Protein AF-A0A3D0ET11-F1 (afdb_monomer)

Radius of gyration: 12.95 Å; Cα contacts (8 Å, |Δi|>4): 53; chains: 1; bounding box: 39×24×35 Å

Foldseek 3Di:
DDPPPDPPDLCVVCVVLVHHDDPLLSLLVCLVVVPPDDADLVNSVVVSCVVPVVDDSCNSVVSVVVCVVSVVDDDDD

Mean predicted aligned error: 6.18 Å

pLDDT: mean 84.87, std 15.26, range [37.34, 95.75]

Solvent-accessible surface area (backbone atoms only — not comparable to full-atom values): 4843 Å² total; per-residue (Å²): 133,80,82,69,84,67,74,70,55,69,57,56,56,30,45,76,58,73,38,84,67,43,73,69,56,45,51,52,49,48,58,56,64,73,41,93,58,96,70,51,75,68,58,46,46,59,54,42,33,76,79,39,73,84,64,46,71,68,57,51,54,54,49,52,52,50,32,43,77,55,66,73,49,78,86,88,128

Sequence (77 aa):
MEPTTAMPDLIDQLRSRGITPTKQRITIADVLFQKKQHVSADQLLDIVRREDATVSRATVYNTLNLFLNKKLIKALI

Nearest PDB structures (foldseek):
  4ray-assembly1_B  TM=9.307E-01  e=2.558E-03  Magnetospirillum gryphiswaldense MSR-1 v2
  5fd5-assembly2_B  TM=9.258E-01  e=8.030E-03  Rhizobium leguminosarum bv. viciae
  2fe3-assembly1_B  TM=8.693E-01  e=6.311E-03  Bacillus subtilis
  4raz-assembly1_A  TM=9.283E-01  e=1.654E-02  Magnetospirillum gryphiswaldense MSR-1 v2
  4rb2-assembly1_D  TM=8.730E-01  e=1.557E-02  Magnetospirillum gryphiswaldense MSR-1 v2

Secondary structure (DSSP, 8-state):
---------HHHHHHHTT----HHHHHHHHHHHH--S---HHHHHHHHHHH-TT--HHHHHHHHHHHHHTTSS----

Structure (mmCIF, N/CA/C/O backbone):
data_AF-A0A3D0ET11-F1
#
_entry.id   AF-A0A3D0ET11-F1
#
loop_
_atom_site.group_PDB
_atom_site.id
_atom_site.type_symbol
_atom_site.label_atom_id
_atom_site.label_alt_id
_atom_site.label_comp_id
_atom_site.label_asym_id
_atom_site.label_entity_id
_atom_site.label_seq_id
_atom_site.pdbx_PDB_ins_code
_atom_site.Cartn_x
_atom_site.Cartn_y
_atom_site.Cartn_z
_atom_site.occupancy
_atom_site.B_iso_or_equiv
_atom_site.auth_seq_id
_atom_site.auth_comp_id
_atom_site.auth_asym_id
_atom_site.auth_atom_id
_atom_site.pdbx_PDB_model_num
ATOM 1 N N . MET A 1 1 ? -30.360 -7.649 -20.273 1.00 42.56 1 MET A N 1
ATOM 2 C CA . MET A 1 1 ? -28.953 -7.939 -19.933 1.00 42.56 1 MET A CA 1
ATOM 3 C C . MET A 1 1 ? -28.807 -7.605 -18.465 1.00 42.56 1 MET A C 1
ATOM 5 O O . MET A 1 1 ? -29.147 -6.491 -18.091 1.00 42.56 1 MET A O 1
ATOM 9 N N . GLU A 1 2 ? -28.510 -8.602 -17.641 1.00 37.34 2 GLU A N 1
ATOM 10 C CA . GLU A 1 2 ? -28.602 -8.490 -16.185 1.00 37.34 2 GLU A CA 1
ATOM 11 C C . GLU A 1 2 ? -27.616 -7.458 -15.625 1.00 37.34 2 GLU A C 1
ATOM 13 O O . GLU A 1 2 ? -26.509 -7.332 -16.158 1.00 37.34 2 GLU A O 1
ATOM 18 N N . PRO A 1 3 ? -27.976 -6.720 -14.560 1.00 47.06 3 PRO A N 1
ATOM 19 C CA . PRO A 1 3 ? -27.004 -5.936 -13.828 1.00 47.06 3 PRO A CA 1
ATOM 20 C C . PRO A 1 3 ? -26.114 -6.936 -13.090 1.00 47.06 3 PRO A C 1
ATOM 22 O O . PRO A 1 3 ? -26.459 -7.402 -12.008 1.00 47.06 3 PRO A O 1
ATOM 25 N N . THR A 1 4 ? -24.975 -7.301 -13.687 1.00 45.44 4 THR A N 1
ATOM 26 C CA . THR A 1 4 ? -23.869 -7.900 -12.937 1.00 45.44 4 THR A CA 1
ATOM 27 C C . THR A 1 4 ? -23.688 -7.026 -11.713 1.00 45.44 4 THR A C 1
ATOM 29 O O . THR A 1 4 ? -23.419 -5.835 -11.860 1.00 45.44 4 THR A O 1
ATOM 32 N N . THR A 1 5 ? -23.901 -7.590 -10.527 1.00 45.31 5 THR A N 1
ATOM 33 C CA . THR A 1 5 ? -23.562 -7.000 -9.235 1.00 45.31 5 THR A CA 1
ATOM 34 C C . THR A 1 5 ? -22.089 -6.616 -9.293 1.00 45.31 5 THR A C 1
ATOM 36 O O . THR A 1 5 ? -21.209 -7.425 -9.001 1.00 45.31 5 THR A O 1
ATOM 39 N N . ALA A 1 6 ? -21.813 -5.428 -9.824 1.00 42.50 6 ALA A N 1
ATOM 40 C CA . ALA A 1 6 ? -20.482 -5.028 -10.210 1.00 42.50 6 ALA A CA 1
ATOM 41 C C . ALA A 1 6 ? -19.723 -4.845 -8.908 1.00 42.50 6 ALA A C 1
ATOM 43 O O . ALA A 1 6 ? -20.059 -3.966 -8.111 1.00 42.50 6 ALA A O 1
ATOM 44 N N . MET A 1 7 ? -18.722 -5.696 -8.668 1.00 52.12 7 MET A N 1
ATOM 45 C CA . MET A 1 7 ? -17.657 -5.308 -7.757 1.00 52.12 7 MET A CA 1
ATOM 46 C C . MET A 1 7 ? -17.245 -3.900 -8.196 1.00 52.12 7 MET A C 1
ATOM 48 O O . MET A 1 7 ? -16.912 -3.739 -9.372 1.00 52.12 7 MET A O 1
ATOM 52 N N . PRO A 1 8 ? -17.358 -2.876 -7.332 1.00 59.00 8 PRO A N 1
ATOM 53 C CA . PRO A 1 8 ? -16.983 -1.533 -7.726 1.00 59.00 8 PRO A CA 1
ATOM 54 C C . PRO A 1 8 ? -15.557 -1.591 -8.260 1.00 59.00 8 PRO A C 1
ATOM 56 O O . PRO A 1 8 ? -14.718 -2.278 -7.662 1.00 59.00 8 PRO A O 1
ATOM 59 N N . ASP A 1 9 ? -15.326 -0.929 -9.395 1.00 84.94 9 ASP A N 1
ATOM 60 C CA . ASP A 1 9 ? -14.021 -0.880 -10.041 1.00 84.94 9 ASP A CA 1
ATOM 61 C C . ASP A 1 9 ? -12.954 -0.612 -8.968 1.00 84.94 9 ASP A C 1
ATOM 63 O O . ASP A 1 9 ? -13.126 0.246 -8.093 1.00 84.94 9 ASP A O 1
ATOM 67 N N . LEU A 1 10 ? -11.892 -1.420 -8.948 1.00 87.38 10 LEU A N 1
ATOM 68 C CA . LEU A 1 10 ? -10.889 -1.363 -7.886 1.00 87.38 10 LEU A CA 1
ATOM 69 C C . LEU A 1 10 ? -10.307 0.054 -7.750 1.00 87.38 10 LEU A C 1
ATOM 71 O O . LEU A 1 10 ? -10.023 0.509 -6.641 1.00 87.38 10 LEU A O 1
ATOM 75 N N . ILE A 1 11 ? -10.197 0.785 -8.861 1.00 90.69 11 ILE A N 1
ATOM 76 C CA . ILE A 1 11 ? -9.747 2.176 -8.902 1.00 90.69 11 ILE A CA 1
ATOM 77 C 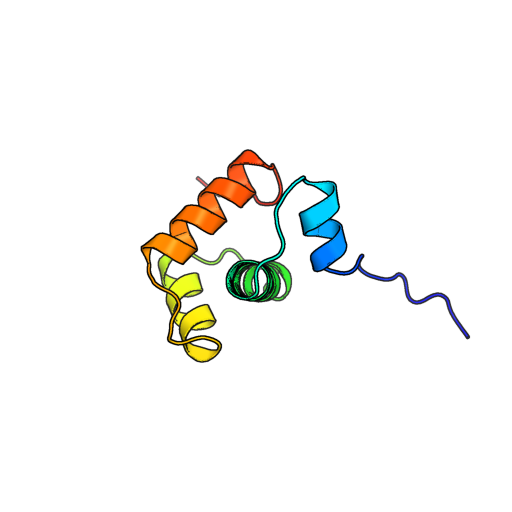C . ILE A 1 11 ? -10.737 3.068 -8.149 1.00 90.69 11 ILE A C 1
ATOM 79 O O . ILE A 1 11 ? -10.314 3.895 -7.339 1.00 90.69 11 ILE A O 1
ATOM 83 N N . ASP A 1 12 ? -12.039 2.877 -8.343 1.00 91.56 12 ASP A N 1
ATOM 84 C CA . ASP A 1 12 ? -13.085 3.636 -7.651 1.00 91.56 12 ASP A CA 1
ATOM 85 C C . ASP A 1 12 ? -13.163 3.294 -6.156 1.00 91.56 12 ASP A C 1
ATOM 87 O O . ASP A 1 12 ? -13.354 4.179 -5.315 1.00 91.56 12 ASP A O 1
ATOM 91 N N . GLN A 1 13 ? -12.907 2.041 -5.773 1.00 90.56 13 GLN A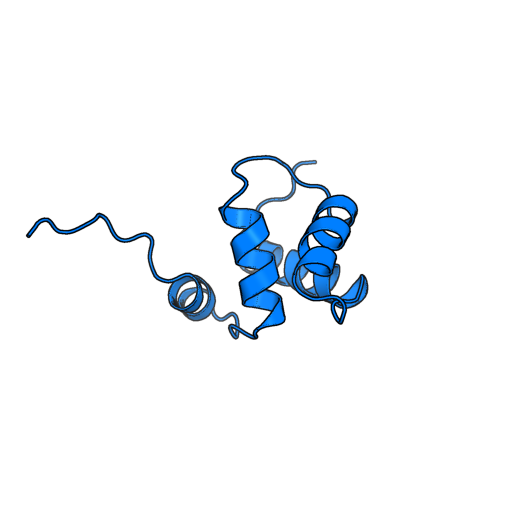 N 1
ATOM 92 C CA . GLN A 1 13 ? -12.778 1.665 -4.360 1.00 90.56 13 GLN A CA 1
ATOM 93 C C . GLN A 1 13 ? -11.579 2.330 -3.676 1.00 90.56 13 GLN A C 1
ATOM 95 O O . GLN A 1 13 ? -11.663 2.713 -2.506 1.00 90.56 13 GLN A O 1
ATOM 100 N N . LEU A 1 14 ? -10.457 2.465 -4.385 1.00 93.12 14 LEU A N 1
ATOM 101 C CA . LEU A 1 14 ? -9.286 3.174 -3.876 1.00 93.12 14 LEU A CA 1
ATOM 102 C C . LE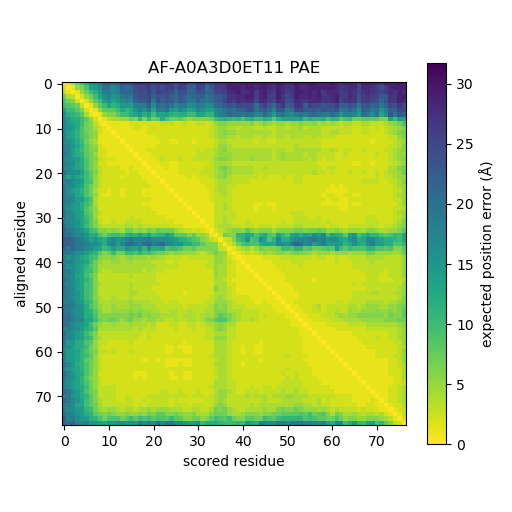U A 1 14 ? -9.566 4.681 -3.788 1.00 93.12 14 LEU A C 1
ATOM 104 O O . LEU A 1 14 ? -9.345 5.289 -2.736 1.00 93.12 14 LEU A O 1
ATOM 108 N N . ARG A 1 15 ? -10.128 5.278 -4.846 1.00 94.25 15 ARG A N 1
ATOM 109 C CA . ARG A 1 15 ? -10.474 6.707 -4.899 1.00 94.25 15 ARG A CA 1
ATOM 110 C C . ARG A 1 15 ? -11.482 7.108 -3.829 1.00 94.25 15 ARG A C 1
ATOM 112 O O . ARG A 1 15 ? -11.257 8.106 -3.150 1.00 94.25 15 ARG A O 1
ATOM 119 N N . SER A 1 16 ? -12.539 6.323 -3.622 1.00 92.88 16 SER A N 1
ATOM 120 C CA . SER A 1 16 ? -13.562 6.600 -2.599 1.00 92.88 16 SER A CA 1
ATOM 121 C C . SER A 1 16 ? -13.002 6.585 -1.171 1.00 92.88 16 SER A C 1
ATOM 123 O O . SER A 1 16 ? -13.531 7.257 -0.290 1.00 92.88 16 SER A O 1
ATOM 125 N N . ARG A 1 17 ? -11.876 5.894 -0.943 1.00 93.19 17 ARG A N 1
ATOM 126 C CA . ARG A 1 17 ? -11.120 5.911 0.322 1.00 93.19 17 ARG A CA 1
ATOM 127 C C . ARG A 1 17 ? -9.984 6.946 0.350 1.00 93.19 17 ARG A C 1
ATOM 129 O O . ARG A 1 17 ? -9.178 6.966 1.285 1.00 93.19 17 ARG A O 1
ATOM 136 N N . GLY A 1 18 ? -9.898 7.817 -0.656 1.00 94.00 18 GLY A N 1
ATOM 137 C CA . GLY A 1 18 ? -8.857 8.840 -0.776 1.00 94.00 18 GLY A CA 1
ATOM 138 C C . GLY A 1 18 ? -7.461 8.260 -1.017 1.00 94.00 18 GLY A C 1
ATOM 139 O O . GLY A 1 18 ? -6.472 8.821 -0.545 1.00 94.00 18 GLY A O 1
ATOM 140 N N . ILE A 1 19 ? -7.372 7.109 -1.687 1.00 95.50 19 ILE A N 1
ATOM 141 C CA . ILE A 1 19 ? -6.115 6.483 -2.102 1.00 95.50 19 ILE A CA 1
ATOM 142 C C . ILE A 1 19 ? -5.909 6.763 -3.588 1.00 95.50 19 ILE A C 1
ATOM 144 O O . ILE A 1 19 ? -6.733 6.388 -4.417 1.00 95.50 19 ILE A O 1
ATOM 148 N N . THR A 1 20 ? -4.777 7.372 -3.947 1.00 95.56 20 THR A N 1
ATOM 149 C CA . THR A 1 20 ? -4.398 7.536 -5.357 1.00 95.56 20 THR A CA 1
ATOM 150 C C . THR A 1 20 ? -4.099 6.162 -5.974 1.00 95.56 20 THR A C 1
ATOM 152 O O . THR A 1 20 ? -3.178 5.492 -5.484 1.00 95.56 20 THR A O 1
ATOM 155 N N . PRO A 1 21 ? -4.821 5.740 -7.028 1.00 94.56 21 PRO A N 1
ATOM 156 C CA . PRO A 1 21 ? -4.709 4.410 -7.624 1.00 94.56 21 PRO A CA 1
ATOM 157 C C . PRO A 1 21 ? -3.546 4.366 -8.626 1.00 94.56 21 PRO A C 1
ATOM 159 O O . PRO A 1 21 ? -3.731 4.412 -9.838 1.00 94.56 21 PRO A O 1
ATOM 162 N N . THR A 1 22 ? -2.313 4.342 -8.121 1.00 94.25 22 THR A N 1
ATOM 163 C CA . THR A 1 22 ? -1.129 4.133 -8.970 1.00 94.25 22 THR A CA 1
ATOM 164 C C . THR A 1 22 ? -1.084 2.689 -9.471 1.00 94.25 22 THR A C 1
ATOM 166 O O . THR A 1 22 ? -1.625 1.805 -8.810 1.00 94.25 22 THR A O 1
ATOM 169 N N . LYS A 1 23 ? -0.382 2.425 -10.584 1.00 91.88 23 LYS A N 1
ATOM 170 C CA . LYS A 1 23 ? -0.234 1.067 -11.144 1.00 91.88 23 LYS A CA 1
ATOM 171 C C . LYS A 1 23 ? 0.152 0.036 -10.073 1.00 91.88 23 LYS A C 1
ATOM 173 O O . LYS A 1 23 ? -0.561 -0.937 -9.887 1.00 91.88 23 LYS A O 1
ATOM 178 N N . GLN A 1 24 ? 1.194 0.320 -9.289 1.00 93.75 24 GLN A N 1
ATOM 179 C CA . GLN A 1 24 ? 1.654 -0.571 -8.217 1.00 93.75 24 GLN A CA 1
ATOM 180 C C . GLN A 1 24 ? 0.592 -0.799 -7.127 1.00 93.75 24 GLN A C 1
ATOM 182 O O . GLN A 1 24 ? 0.433 -1.919 -6.655 1.00 93.75 24 GLN A O 1
ATOM 187 N N . ARG A 1 25 ? -0.161 0.237 -6.724 1.00 94.50 25 ARG A N 1
ATOM 188 C CA . ARG A 1 25 ? -1.223 0.098 -5.710 1.00 94.50 25 ARG A CA 1
ATOM 189 C C . ARG A 1 25 ? -2.414 -0.693 -6.229 1.00 94.50 25 ARG A C 1
ATOM 191 O O . ARG A 1 25 ? -2.997 -1.441 -5.454 1.00 94.50 25 ARG A O 1
ATOM 198 N N . ILE A 1 26 ? -2.754 -0.525 -7.506 1.00 93.31 26 ILE A N 1
ATOM 199 C CA . ILE A 1 26 ? -3.788 -1.318 -8.171 1.00 93.31 26 ILE A CA 1
ATOM 200 C C . ILE A 1 26 ? -3.351 -2.783 -8.191 1.00 93.31 26 ILE A C 1
ATOM 202 O O . ILE A 1 26 ? -4.0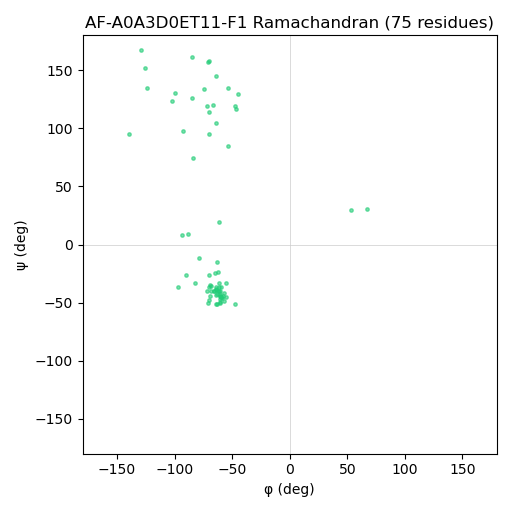93 -3.608 -7.685 1.00 93.31 26 ILE A O 1
ATOM 206 N N . THR A 1 27 ? -2.134 -3.097 -8.650 1.00 92.06 27 THR A N 1
ATOM 207 C CA . THR A 1 27 ? -1.601 -4.473 -8.661 1.00 92.06 27 THR A CA 1
ATOM 208 C C . THR A 1 27 ? -1.598 -5.100 -7.265 1.00 92.06 27 THR A C 1
ATOM 210 O O . THR A 1 27 ? -2.107 -6.197 -7.069 1.00 92.06 27 THR A O 1
ATOM 213 N N . ILE A 1 28 ? -1.086 -4.386 -6.255 1.00 92.25 28 ILE A N 1
ATOM 214 C CA . ILE A 1 28 ? -1.072 -4.876 -4.868 1.00 92.25 28 ILE A CA 1
ATOM 215 C C . ILE A 1 28 ? -2.497 -5.135 -4.356 1.00 92.25 28 ILE A C 1
ATOM 217 O O . ILE A 1 28 ? -2.743 -6.150 -3.705 1.00 92.25 28 ILE A O 1
ATOM 221 N N . ALA A 1 29 ? -3.431 -4.220 -4.623 1.00 91.62 29 ALA A N 1
ATOM 222 C CA . ALA A 1 29 ? -4.817 -4.361 -4.196 1.00 91.62 29 ALA A CA 1
ATOM 223 C C . ALA A 1 29 ? -5.531 -5.504 -4.931 1.00 91.62 29 ALA A C 1
ATOM 225 O O . ALA A 1 29 ? -6.258 -6.261 -4.299 1.00 91.62 29 ALA A O 1
ATOM 226 N N . ASP A 1 30 ? -5.283 -5.668 -6.226 1.00 90.06 30 ASP A N 1
ATOM 227 C CA . ASP A 1 30 ? -5.855 -6.734 -7.042 1.00 90.06 30 ASP A C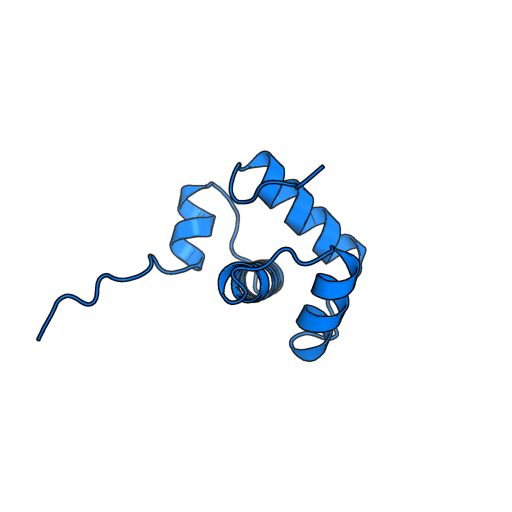A 1
ATOM 228 C C . ASP A 1 30 ? -5.435 -8.109 -6.504 1.00 90.06 30 ASP A C 1
ATOM 230 O O . ASP A 1 30 ? -6.287 -8.923 -6.150 1.00 90.06 30 ASP A O 1
ATOM 234 N N . VAL A 1 31 ? -4.134 -8.313 -6.264 1.00 88.69 31 VAL A N 1
ATOM 235 C CA . VAL A 1 31 ? -3.613 -9.545 -5.647 1.00 88.69 31 VAL A CA 1
ATOM 236 C C . VAL A 1 31 ? -4.231 -9.801 -4.264 1.00 88.69 31 VAL A C 1
ATOM 238 O O . VAL A 1 31 ? -4.620 -10.932 -3.958 1.00 88.69 31 VAL A O 1
ATOM 241 N N . LEU A 1 32 ? -4.338 -8.764 -3.426 1.00 87.12 32 LEU A N 1
ATOM 242 C CA . LEU A 1 32 ? -4.927 -8.863 -2.085 1.00 87.12 32 LEU A CA 1
ATOM 243 C C . LEU A 1 32 ? -6.415 -9.227 -2.109 1.00 87.12 32 LEU A C 1
ATOM 245 O O . LEU A 1 32 ? -6.863 -9.977 -1.246 1.00 87.12 32 LEU A O 1
ATOM 249 N N . PHE A 1 33 ? -7.191 -8.691 -3.054 1.00 85.06 33 PHE A N 1
ATOM 250 C CA . PHE A 1 33 ? -8.642 -8.891 -3.095 1.00 85.06 33 PHE A CA 1
ATOM 251 C C . PHE A 1 33 ? -9.074 -10.109 -3.907 1.00 85.06 33 PHE A C 1
ATOM 253 O O . PHE A 1 33 ? -10.110 -10.700 -3.596 1.00 85.06 33 PHE A O 1
ATOM 260 N N . GLN A 1 34 ? -8.282 -10.541 -4.889 1.00 82.00 34 GLN A N 1
ATOM 261 C CA . GLN A 1 34 ? -8.520 -11.798 -5.598 1.00 82.00 34 GLN A CA 1
ATOM 262 C C . GLN A 1 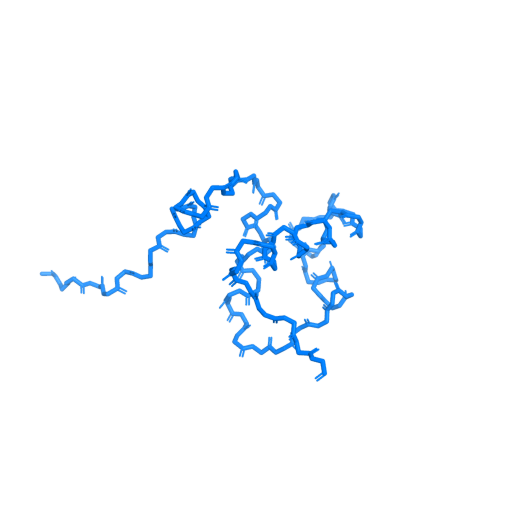34 ? -8.286 -13.011 -4.691 1.00 82.00 34 GLN A C 1
ATOM 264 O O . GLN A 1 34 ? -9.011 -14.008 -4.764 1.00 82.00 34 GLN A O 1
ATOM 269 N N . LYS A 1 35 ? -7.302 -12.936 -3.788 1.00 68.25 35 LYS A N 1
ATOM 270 C CA . LYS A 1 35 ? -7.050 -13.986 -2.801 1.00 68.25 35 LYS A CA 1
ATOM 271 C C . LYS A 1 35 ? -7.802 -13.670 -1.511 1.00 68.25 35 LYS A C 1
ATOM 273 O O . LYS A 1 35 ? -7.295 -12.965 -0.654 1.00 68.25 35 LYS A O 1
ATOM 278 N N . LYS A 1 36 ? -8.984 -14.272 -1.318 1.00 59.78 36 LYS A N 1
ATOM 279 C CA . LYS A 1 36 ? -9.784 -14.217 -0.065 1.00 59.78 36 LYS A CA 1
ATOM 280 C C . LYS A 1 36 ? -9.087 -14.803 1.189 1.00 59.78 36 LYS A C 1
ATOM 282 O O . LYS A 1 36 ? -9.757 -15.182 2.143 1.00 59.78 36 LYS A O 1
ATOM 287 N N . GLN A 1 37 ? -7.766 -14.936 1.191 1.00 61.19 37 GLN A N 1
ATOM 288 C CA . GLN A 1 37 ? -6.982 -15.634 2.205 1.00 61.19 37 GLN A CA 1
ATOM 289 C C . GLN A 1 37 ? -5.889 -14.725 2.768 1.00 61.19 37 GLN A C 1
ATOM 291 O O . GLN A 1 37 ? -5.412 -13.817 2.095 1.00 61.19 37 GLN A O 1
ATOM 296 N N . HIS A 1 38 ? -5.511 -14.969 4.021 1.00 71.50 38 HIS A N 1
ATOM 297 C CA . HIS A 1 38 ? -4.493 -14.214 4.744 1.00 71.50 38 HIS A CA 1
ATOM 298 C C . HIS A 1 38 ? -3.125 -14.389 4.079 1.00 71.50 38 HIS A C 1
ATOM 300 O O . HIS A 1 38 ? -2.507 -15.442 4.197 1.00 71.50 38 HIS A O 1
ATOM 306 N N . VAL A 1 39 ? -2.667 -13.363 3.365 1.00 82.00 39 VAL A N 1
ATOM 307 C CA . VAL A 1 39 ? -1.340 -13.334 2.740 1.00 82.00 39 VAL A CA 1
ATO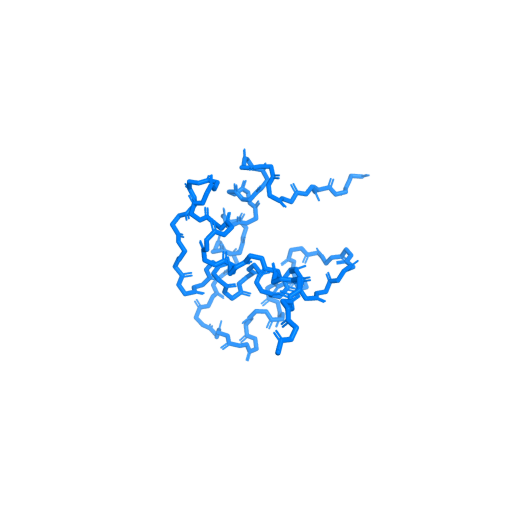M 308 C C . VAL A 1 39 ? -0.404 -12.520 3.629 1.00 82.00 39 VAL A C 1
ATOM 310 O O . VAL A 1 39 ? -0.745 -11.405 4.030 1.00 82.00 39 VAL A O 1
ATOM 313 N N . SER A 1 40 ? 0.775 -13.060 3.948 1.00 88.50 40 SER A N 1
ATOM 314 C CA . SER A 1 40 ? 1.805 -12.282 4.647 1.00 88.50 40 SER A CA 1
ATOM 315 C C . SER A 1 40 ? 2.391 -11.201 3.730 1.00 88.50 40 SER A C 1
ATOM 317 O O . SER A 1 40 ? 2.341 -11.312 2.506 1.00 88.50 40 SER A O 1
ATOM 319 N N . ALA A 1 41 ? 2.987 -10.148 4.295 1.00 88.69 41 ALA A N 1
ATOM 320 C CA . ALA A 1 41 ? 3.586 -9.080 3.488 1.00 88.69 41 ALA A CA 1
ATOM 321 C C . ALA A 1 41 ? 4.699 -9.591 2.549 1.00 88.69 41 ALA A C 1
ATOM 323 O O . ALA A 1 41 ? 4.801 -9.127 1.414 1.00 88.69 41 ALA A O 1
ATOM 324 N N . ASP A 1 42 ? 5.495 -10.569 2.993 1.00 90.06 42 ASP A N 1
ATOM 325 C CA . ASP A 1 42 ? 6.548 -11.174 2.171 1.00 90.06 42 ASP A CA 1
ATOM 326 C C . ASP A 1 42 ? 5.966 -12.075 1.066 1.00 90.06 42 ASP A C 1
ATOM 328 O O . ASP A 1 42 ? 6.387 -11.976 -0.084 1.00 90.06 42 ASP A O 1
ATOM 332 N N . GLN A 1 43 ? 4.920 -12.862 1.353 1.00 90.31 43 GLN A N 1
ATOM 333 C CA . GLN A 1 43 ? 4.214 -13.625 0.313 1.00 90.31 43 GLN A CA 1
ATOM 334 C C . GLN A 1 43 ? 3.566 -12.704 -0.725 1.00 90.31 43 GLN A C 1
ATOM 336 O O . GLN A 1 43 ? 3.594 -12.990 -1.921 1.00 90.31 43 GLN A O 1
ATOM 341 N N . LEU A 1 44 ? 2.988 -11.588 -0.280 1.00 91.25 44 LEU A N 1
ATOM 342 C CA . LEU A 1 44 ? 2.401 -10.595 -1.169 1.00 91.25 44 LEU A CA 1
ATOM 343 C C . LEU A 1 44 ? 3.466 -9.977 -2.074 1.00 91.25 44 LEU A C 1
ATOM 345 O O . LEU A 1 44 ? 3.228 -9.829 -3.268 1.00 91.25 44 LEU A O 1
ATOM 349 N N . LEU A 1 45 ? 4.641 -9.654 -1.528 1.00 93.06 45 LEU A N 1
ATOM 350 C CA . LEU A 1 45 ? 5.769 -9.160 -2.311 1.00 93.06 45 LEU A CA 1
ATOM 351 C C . LEU A 1 45 ? 6.184 -10.161 -3.393 1.00 93.06 45 LEU A C 1
ATOM 353 O O . LEU A 1 45 ? 6.366 -9.757 -4.539 1.00 93.06 45 LEU A O 1
ATOM 357 N N . ASP A 1 46 ? 6.296 -11.444 -3.053 1.00 92.94 46 ASP A N 1
ATOM 358 C CA . ASP A 1 46 ? 6.673 -12.483 -4.013 1.00 92.94 46 ASP A CA 1
ATOM 359 C C . ASP A 1 46 ? 5.636 -12.662 -5.123 1.00 92.94 46 ASP A C 1
ATOM 361 O O . ASP A 1 46 ? 6.005 -12.903 -6.271 1.00 92.94 46 ASP A O 1
ATOM 365 N N . ILE A 1 47 ? 4.344 -12.533 -4.808 1.00 91.44 47 ILE A N 1
ATOM 366 C CA . ILE A 1 47 ? 3.276 -12.614 -5.811 1.00 91.44 47 ILE A CA 1
ATOM 367 C C . ILE A 1 47 ? 3.291 -11.368 -6.697 1.00 91.44 47 ILE A C 1
ATOM 369 O O . ILE A 1 47 ? 3.350 -11.490 -7.916 1.00 91.44 47 ILE A O 1
ATOM 373 N N . VAL A 1 48 ? 3.306 -10.175 -6.099 1.00 91.88 48 VAL A N 1
ATOM 374 C CA . VAL A 1 48 ? 3.281 -8.905 -6.837 1.00 91.88 48 VAL A CA 1
ATOM 375 C C . VAL A 1 48 ? 4.509 -8.766 -7.732 1.00 91.88 48 VAL A C 1
ATOM 377 O O . VAL A 1 48 ? 4.382 -8.300 -8.855 1.00 91.88 48 VAL A O 1
ATOM 380 N N . ARG A 1 49 ? 5.688 -9.229 -7.301 1.00 93.38 49 ARG A N 1
ATOM 381 C CA . ARG A 1 49 ? 6.907 -9.202 -8.127 1.00 93.38 49 ARG A CA 1
ATOM 382 C C . ARG A 1 49 ? 6.844 -10.079 -9.370 1.00 93.38 49 ARG A C 1
ATOM 384 O O . ARG A 1 49 ? 7.568 -9.801 -10.323 1.00 93.38 49 ARG A O 1
ATOM 391 N N . ARG A 1 50 ? 6.010 -11.123 -9.374 1.00 90.75 50 ARG A N 1
ATOM 392 C CA . ARG A 1 50 ? 5.780 -11.938 -10.579 1.00 90.75 50 ARG A CA 1
ATOM 393 C C . ARG A 1 50 ? 5.003 -11.163 -11.642 1.00 90.75 50 ARG A C 1
ATOM 395 O O . ARG A 1 50 ? 5.162 -11.461 -12.818 1.00 90.75 50 ARG A O 1
ATOM 402 N N . GLU A 1 51 ? 4.209 -10.174 -11.236 1.00 87.75 51 GLU A N 1
ATOM 403 C CA . GLU A 1 51 ? 3.437 -9.310 -12.138 1.00 87.75 51 GLU A CA 1
ATOM 404 C C . GLU A 1 51 ? 4.149 -7.980 -12.437 1.00 87.75 51 GLU A C 1
ATOM 406 O O . GLU A 1 51 ? 4.109 -7.486 -13.562 1.00 87.75 51 GLU A O 1
ATOM 411 N N . ASP A 1 52 ? 4.837 -7.411 -11.445 1.00 87.62 52 ASP A N 1
ATOM 412 C CA . ASP A 1 52 ? 5.621 -6.182 -11.546 1.00 87.62 52 ASP A CA 1
ATOM 413 C C . ASP A 1 52 ? 6.942 -6.303 -10.764 1.00 87.62 52 ASP A C 1
ATOM 415 O O . ASP A 1 52 ? 7.032 -6.025 -9.563 1.00 87.62 52 ASP A O 1
ATOM 419 N N . ALA A 1 53 ? 8.005 -6.677 -11.479 1.00 89.81 53 ALA A N 1
ATOM 420 C CA . ALA A 1 53 ? 9.347 -6.852 -10.923 1.00 89.81 53 ALA A CA 1
ATOM 421 C C . ALA A 1 53 ? 9.966 -5.558 -10.353 1.00 89.81 53 ALA A C 1
ATOM 423 O O . ALA A 1 53 ? 10.944 -5.624 -9.609 1.00 89.81 53 ALA A O 1
ATOM 424 N N . THR A 1 54 ? 9.411 -4.379 -10.666 1.00 90.94 54 THR A N 1
ATOM 425 C CA . THR A 1 54 ? 9.908 -3.091 -10.145 1.00 90.94 54 THR A CA 1
ATOM 426 C C . THR A 1 54 ? 9.449 -2.815 -8.713 1.00 90.94 54 THR A C 1
ATOM 428 O O . THR A 1 54 ? 9.950 -1.899 -8.054 1.00 90.94 54 THR A O 1
ATOM 431 N N . VAL A 1 55 ? 8.499 -3.603 -8.201 1.00 92.19 55 VAL A N 1
ATOM 432 C CA . VAL A 1 55 ? 7.953 -3.414 -6.861 1.00 92.19 55 VAL A CA 1
ATOM 433 C C . VAL A 1 55 ? 8.982 -3.814 -5.799 1.00 92.19 55 VAL A C 1
ATOM 435 O O . VAL A 1 55 ? 9.434 -4.959 -5.677 1.00 92.19 55 VAL A O 1
ATOM 438 N N . SER A 1 56 ? 9.340 -2.828 -4.979 1.00 94.12 56 SER A N 1
ATOM 439 C CA . SER A 1 56 ? 10.224 -3.009 -3.832 1.00 94.12 56 SER A CA 1
ATOM 440 C C . SER A 1 56 ? 9.457 -3.474 -2.591 1.00 94.12 56 SER A C 1
ATOM 442 O O . SER A 1 56 ? 8.250 -3.253 -2.461 1.00 94.12 56 SER A O 1
ATOM 444 N N . ARG A 1 57 ? 10.183 -4.034 -1.613 1.00 94.31 57 ARG A N 1
ATOM 445 C CA . ARG A 1 57 ? 9.627 -4.331 -0.284 1.00 94.31 57 ARG A CA 1
ATOM 446 C C . ARG A 1 57 ? 9.031 -3.071 0.351 1.00 94.31 57 ARG A C 1
ATOM 448 O O . ARG A 1 57 ? 7.894 -3.097 0.800 1.00 94.31 57 ARG A O 1
ATOM 455 N N . ALA A 1 58 ? 9.738 -1.941 0.297 1.00 95.75 58 ALA A N 1
ATOM 456 C CA . ALA A 1 58 ? 9.237 -0.674 0.834 1.00 95.75 58 ALA A CA 1
ATOM 457 C C . ALA A 1 58 ? 7.896 -0.262 0.199 1.00 95.75 58 ALA A C 1
ATOM 459 O O . ALA A 1 58 ? 6.979 0.137 0.910 1.00 95.75 58 ALA A O 1
ATOM 460 N N . THR A 1 59 ? 7.739 -0.429 -1.117 1.00 95.31 59 THR A N 1
ATOM 461 C CA . THR A 1 59 ? 6.486 -0.137 -1.832 1.00 95.31 59 THR A CA 1
ATOM 462 C C . THR A 1 59 ? 5.318 -0.969 -1.303 1.00 95.31 59 THR A C 1
ATOM 464 O O . THR A 1 59 ? 4.239 -0.420 -1.058 1.00 95.31 59 THR A O 1
ATOM 467 N N . VAL A 1 60 ? 5.524 -2.274 -1.096 1.00 94.44 60 VAL A N 1
ATOM 468 C CA . VAL A 1 60 ? 4.485 -3.176 -0.573 1.00 94.44 60 VAL A CA 1
ATOM 469 C C . VAL A 1 60 ? 4.083 -2.773 0.838 1.00 94.44 60 VAL A C 1
ATOM 471 O O . VAL A 1 60 ? 2.905 -2.543 1.093 1.00 94.44 60 VAL A O 1
ATOM 474 N N . TYR A 1 61 ? 5.049 -2.599 1.738 1.00 94.38 61 TYR A N 1
ATOM 475 C CA . TYR A 1 61 ? 4.766 -2.263 3.134 1.00 94.38 61 TYR A CA 1
ATOM 476 C C . TYR A 1 61 ? 4.130 -0.875 3.272 1.00 94.38 61 TYR A C 1
ATOM 478 O O . TYR A 1 61 ? 3.161 -0.717 4.012 1.00 94.38 61 TYR A O 1
ATOM 486 N N . ASN A 1 62 ? 4.592 0.117 2.505 1.00 95.69 62 ASN A N 1
ATOM 487 C CA . ASN A 1 62 ? 3.975 1.445 2.471 1.00 95.69 62 ASN A CA 1
ATOM 488 C C . ASN A 1 62 ? 2.521 1.378 1.993 1.00 95.69 62 ASN A C 1
ATOM 490 O O . ASN A 1 62 ? 1.654 2.062 2.536 1.00 95.69 62 ASN A O 1
ATOM 494 N N . THR A 1 63 ? 2.242 0.540 0.993 1.00 95.62 63 THR A N 1
ATOM 495 C CA . THR A 1 63 ? 0.885 0.350 0.468 1.00 95.62 63 THR A CA 1
ATOM 496 C C . THR A 1 63 ? -0.007 -0.374 1.474 1.00 95.62 63 THR A C 1
ATOM 498 O O . THR A 1 63 ? -1.120 0.080 1.722 1.00 95.62 63 THR A O 1
ATOM 501 N N . LEU A 1 64 ? 0.488 -1.432 2.121 1.00 94.12 64 LEU A N 1
ATOM 502 C CA . LEU A 1 64 ? -0.233 -2.145 3.178 1.00 94.12 64 LEU A CA 1
ATOM 503 C C . LEU A 1 64 ? -0.561 -1.229 4.363 1.00 94.12 64 LEU A C 1
ATOM 505 O O . LEU A 1 64 ? -1.711 -1.176 4.792 1.00 94.12 64 LEU A O 1
ATOM 509 N N . ASN A 1 65 ? 0.410 -0.446 4.838 1.00 94.75 65 ASN A N 1
ATOM 510 C CA . ASN A 1 65 ? 0.195 0.535 5.903 1.00 94.75 65 ASN A CA 1
ATOM 511 C C . ASN A 1 65 ? -0.837 1.592 5.498 1.00 94.75 65 ASN A C 1
ATOM 513 O O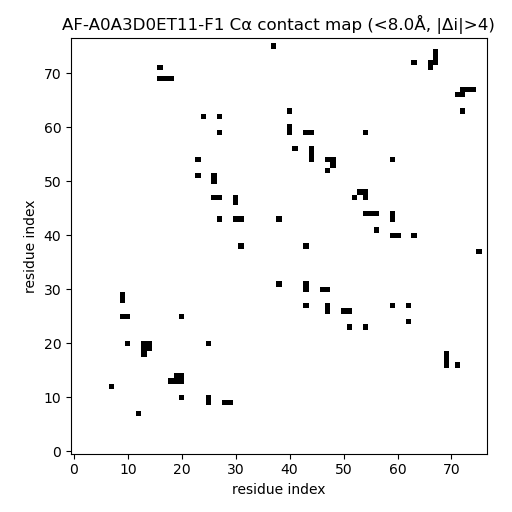 . ASN A 1 65 ? -1.727 1.925 6.279 1.00 94.75 65 ASN A O 1
ATOM 517 N N . LEU A 1 66 ? -0.769 2.092 4.261 1.00 95.50 66 LEU A N 1
ATOM 518 C CA . LEU A 1 66 ? -1.775 3.013 3.736 1.00 95.50 66 LEU A CA 1
ATOM 519 C C . LEU A 1 66 ? -3.169 2.372 3.733 1.00 95.50 66 LEU A C 1
ATOM 521 O O . LEU A 1 66 ? -4.133 3.006 4.155 1.00 95.50 66 LEU A O 1
ATOM 525 N N . PHE A 1 67 ? -3.285 1.124 3.286 1.00 94.19 67 PHE A N 1
ATOM 526 C CA . PHE A 1 67 ? -4.559 0.412 3.233 1.00 94.19 67 PHE A CA 1
ATOM 527 C C . PHE A 1 67 ? -5.125 0.157 4.635 1.00 94.19 67 PHE A C 1
ATOM 529 O O . PHE A 1 67 ? -6.321 0.358 4.846 1.00 94.19 67 PHE A O 1
ATOM 536 N N . LEU A 1 68 ? -4.283 -0.202 5.609 1.00 93.12 68 LEU A N 1
ATOM 537 C CA . LEU A 1 68 ? -4.670 -0.330 7.018 1.00 93.12 68 LEU A CA 1
ATOM 538 C C . LEU A 1 68 ? -5.188 1.001 7.577 1.00 93.12 68 LEU A C 1
ATOM 540 O O . LEU A 1 68 ? -6.296 1.061 8.109 1.00 93.12 68 LEU A O 1
ATOM 544 N N . ASN A 1 69 ? -4.439 2.089 7.374 1.00 95.00 69 ASN A N 1
ATOM 545 C CA . ASN A 1 69 ? -4.813 3.430 7.836 1.00 95.00 69 ASN A CA 1
ATOM 546 C C . ASN A 1 69 ? -6.129 3.919 7.218 1.00 95.00 69 ASN A C 1
ATOM 548 O O . ASN A 1 69 ? -6.904 4.630 7.856 1.00 95.00 69 ASN A O 1
ATOM 552 N N . LYS A 1 70 ? -6.408 3.518 5.974 1.00 94.50 70 LYS A N 1
ATOM 553 C CA . LYS A 1 70 ? -7.657 3.819 5.262 1.00 94.50 70 LYS A CA 1
ATOM 554 C C . LYS A 1 70 ? -8.766 2.788 5.506 1.00 94.50 70 LYS A C 1
ATOM 556 O O . LYS A 1 70 ? -9.796 2.849 4.837 1.00 94.50 70 LYS A O 1
ATOM 561 N N . LYS A 1 71 ? -8.577 1.858 6.453 1.00 90.88 71 LYS A N 1
ATOM 562 C CA . LYS A 1 71 ? -9.526 0.784 6.812 1.00 90.88 71 LYS A CA 1
ATOM 563 C C . LYS A 1 71 ? -9.967 -0.063 5.608 1.00 90.88 71 LYS A C 1
ATOM 565 O O . LYS A 1 71 ? -11.089 -0.564 5.564 1.00 90.88 71 LYS A O 1
ATOM 570 N N . LEU A 1 72 ? -9.090 -0.189 4.614 1.00 89.50 72 LEU A N 1
ATOM 571 C CA . LEU A 1 72 ? -9.303 -0.983 3.407 1.00 89.50 72 LEU A CA 1
ATO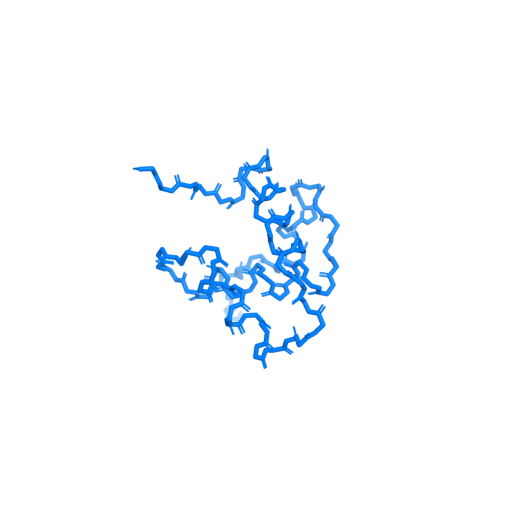M 572 C C . LEU A 1 72 ? -8.993 -2.467 3.654 1.00 89.50 72 LEU A C 1
ATOM 574 O O . LEU A 1 72 ? -9.661 -3.334 3.101 1.00 89.50 72 LEU A O 1
ATOM 578 N N . ILE A 1 73 ? -8.017 -2.749 4.518 1.00 88.88 73 ILE A N 1
ATOM 579 C CA . ILE A 1 73 ? -7.660 -4.097 4.973 1.00 88.88 73 ILE A CA 1
ATOM 580 C C . ILE A 1 73 ? -7.588 -4.125 6.505 1.00 88.88 73 ILE A C 1
ATOM 582 O O . ILE A 1 73 ? -7.571 -3.076 7.153 1.00 88.88 73 ILE A O 1
ATOM 586 N N . LYS A 1 74 ? -7.531 -5.326 7.085 1.00 86.38 74 LYS A N 1
ATOM 587 C CA . LYS A 1 74 ? -7.276 -5.544 8.513 1.00 86.38 74 LYS A CA 1
ATOM 588 C C . LYS A 1 74 ? -6.071 -6.462 8.665 1.00 86.38 74 LYS A C 1
ATOM 590 O O . LYS A 1 74 ? -5.993 -7.478 7.978 1.00 86.38 74 LYS A O 1
ATOM 595 N N . ALA A 1 75 ? -5.157 -6.108 9.560 1.00 81.50 75 ALA A N 1
ATOM 596 C CA . ALA A 1 75 ? -4.110 -7.023 9.986 1.00 81.50 75 ALA A CA 1
ATOM 597 C C . ALA A 1 75 ? -4.736 -8.072 10.911 1.00 81.50 75 ALA A C 1
ATOM 599 O O . ALA A 1 75 ? -5.522 -7.717 11.792 1.00 81.50 75 ALA A O 1
ATOM 600 N N . LEU A 1 76 ? -4.412 -9.344 10.687 1.00 76.06 76 LEU A N 1
ATOM 601 C CA . LEU A 1 76 ? -4.614 -10.361 11.709 1.00 76.06 76 LEU A CA 1
ATOM 602 C C . LEU A 1 76 ? -3.394 -10.348 12.622 1.00 76.06 76 LEU A C 1
ATOM 604 O O . LEU A 1 76 ? -2.267 -10.414 12.133 1.00 76.06 76 LEU A O 1
ATOM 608 N N . ILE A 1 77 ? -3.653 -10.212 13.915 1.00 61.66 77 ILE A N 1
ATOM 609 C CA . ILE A 1 77 ? -2.682 -10.290 15.008 1.00 61.66 77 ILE A CA 1
ATOM 610 C C . ILE A 1 77 ? -2.877 -11.621 15.716 1.00 61.66 77 ILE A C 1
ATOM 612 O O . ILE A 1 77 ? -4.059 -12.020 15.845 1.00 61.66 77 ILE A O 1
#